Protein AF-A0A8S4P002-F1 (afdb_monomer_lite)

Organism: Owenia fusiformis (NCBI:txid6347)

Radius of gyration: 27.32 Å; chains: 1; bounding box: 71×67×71 Å

Sequence (178 aa):
MEGIYKKNSIDSSDSFRSSISSDSENASSSENSSDIGGNIECHCDEVQQPIWNTLQGGVFYKVGQSGFRHKRHLRVEWVLGDKSDTHNLVLVVEEPGKPSQKKTKHVMFKDIKSVESLWEKPGKKCLVIHTNTKNIVFETSDFRQADSWESGLDKLLSQLPQWNAQLFGGSTSDHMIY

Structure (mmCIF, N/CA/C/O backbone):
data_AF-A0A8S4P002-F1
#
_entry.id   AF-A0A8S4P002-F1
#
loop_
_atom_site.group_PDB
_atom_site.id
_atom_site.type_symbol
_atom_site.label_atom_id
_atom_site.label_alt_id
_atom_site.label_comp_id
_atom_site.label_asym_id
_atom_site.label_entity_id
_atom_site.label_seq_id
_atom_site.pdbx_PDB_ins_code
_atom_site.Cartn_x
_atom_site.Cartn_y
_atom_site.Cartn_z
_atom_site.occupancy
_atom_site.B_iso_or_equiv
_atom_site.auth_seq_id
_atom_site.auth_comp_id
_atom_site.auth_asym_id
_atom_site.auth_atom_id
_atom_site.pdbx_PDB_model_num
ATOM 1 N N . MET A 1 1 ? 31.019 13.484 -42.279 1.00 44.59 1 MET A N 1
ATOM 2 C CA . MET A 1 1 ? 30.594 13.408 -43.694 1.00 44.59 1 MET A CA 1
ATOM 3 C C . MET A 1 1 ? 30.292 11.937 -43.927 1.00 44.59 1 MET A C 1
ATOM 5 O O . MET A 1 1 ? 31.176 11.157 -43.626 1.00 44.59 1 MET A O 1
ATOM 9 N N . GLU A 1 2 ? 29.099 11.441 -44.240 1.00 41.09 2 GLU A N 1
ATOM 10 C CA . GLU A 1 2 ? 27.867 11.946 -44.875 1.00 41.09 2 GLU A CA 1
ATOM 11 C C . GLU A 1 2 ? 26.649 11.268 -44.189 1.00 41.09 2 GLU A C 1
ATOM 13 O O . GLU A 1 2 ? 26.814 10.203 -43.608 1.00 41.09 2 GLU A O 1
ATOM 18 N N . GLY A 1 3 ? 25.491 11.931 -44.035 1.00 35.94 3 GLY A N 1
ATOM 19 C CA . GLY A 1 3 ? 24.263 11.672 -44.825 1.00 35.94 3 GLY A CA 1
ATOM 20 C C . GLY A 1 3 ? 23.428 10.525 -44.213 1.00 35.94 3 GLY A C 1
ATOM 21 O O . GLY A 1 3 ? 23.946 9.444 -44.011 1.00 35.94 3 GLY A O 1
ATOM 22 N N . ILE A 1 4 ? 22.140 10.631 -43.868 1.00 51.81 4 ILE A N 1
ATOM 23 C CA . ILE A 1 4 ? 20.993 11.019 -44.700 1.00 51.81 4 ILE A CA 1
ATOM 24 C C . ILE A 1 4 ? 19.836 11.425 -43.757 1.00 51.81 4 ILE A C 1
ATOM 26 O O . ILE A 1 4 ? 19.358 10.608 -42.975 1.00 51.81 4 ILE A O 1
ATOM 30 N N . TYR A 1 5 ? 19.345 12.662 -43.871 1.00 50.09 5 TYR A N 1
ATOM 31 C CA . TYR A 1 5 ? 18.001 13.051 -43.426 1.00 50.09 5 TYR A CA 1
ATOM 32 C C . TYR A 1 5 ? 17.121 13.165 -44.671 1.00 50.09 5 TYR A C 1
ATOM 34 O O . TYR A 1 5 ? 17.427 13.949 -45.570 1.00 50.09 5 TYR A O 1
ATOM 42 N N . LYS A 1 6 ? 16.013 12.419 -44.724 1.00 52.03 6 LYS A N 1
ATOM 43 C CA . LYS A 1 6 ? 14.919 12.693 -45.662 1.00 52.03 6 LYS A CA 1
ATOM 44 C C . LYS A 1 6 ? 13.641 12.999 -44.889 1.00 52.03 6 LYS A C 1
ATOM 46 O O . LYS A 1 6 ? 13.138 12.177 -44.132 1.00 52.03 6 LYS A O 1
ATOM 51 N N . LYS A 1 7 ? 13.183 14.234 -45.107 1.00 52.81 7 LYS A N 1
ATOM 52 C CA . LYS A 1 7 ? 11.880 14.802 -44.761 1.00 52.81 7 LYS A CA 1
ATOM 53 C C . LYS A 1 7 ? 10.750 13.947 -45.337 1.00 52.81 7 LYS A C 1
ATOM 55 O O . LYS A 1 7 ? 10.810 13.616 -46.517 1.00 52.81 7 LYS A O 1
ATOM 60 N N . ASN A 1 8 ? 9.692 13.746 -44.554 1.00 43.66 8 ASN A N 1
ATOM 61 C CA . ASN A 1 8 ? 8.348 13.591 -45.100 1.00 43.66 8 ASN A CA 1
ATOM 62 C C . ASN A 1 8 ? 7.582 14.896 -44.888 1.00 43.66 8 ASN A C 1
ATOM 64 O O . ASN A 1 8 ? 7.430 15.385 -43.772 1.00 43.66 8 ASN A O 1
ATOM 68 N N . SER A 1 9 ? 7.169 15.456 -46.015 1.00 57.25 9 SER A N 1
ATOM 69 C CA . SER A 1 9 ? 6.203 16.526 -46.193 1.00 57.25 9 SER A CA 1
ATOM 70 C C . SER A 1 9 ? 4.786 15.996 -45.987 1.00 57.25 9 SER A C 1
ATOM 72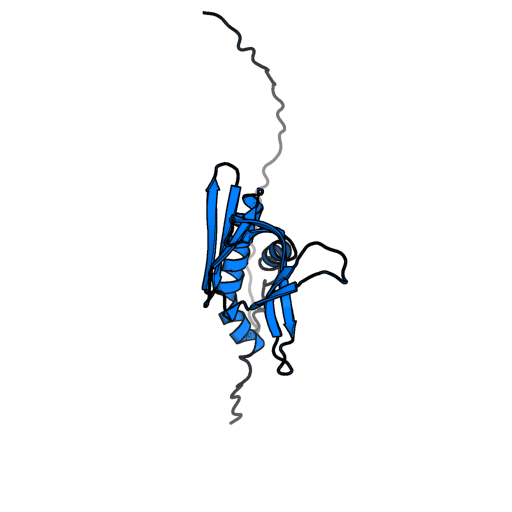 O O . SER A 1 9 ? 4.443 14.974 -46.580 1.00 57.25 9 SER A O 1
ATOM 74 N N . ILE A 1 10 ? 3.952 16.727 -45.248 1.00 57.19 10 ILE A N 1
ATOM 75 C CA . ILE A 1 10 ? 2.504 16.717 -45.469 1.00 57.19 10 ILE A CA 1
ATOM 76 C C . ILE A 1 10 ? 2.051 18.167 -45.597 1.00 57.19 10 ILE A C 1
ATOM 78 O O . ILE A 1 10 ? 2.370 19.015 -44.765 1.00 57.19 10 ILE A O 1
ATOM 82 N N . ASP A 1 11 ? 1.376 18.391 -46.715 1.00 45.25 11 ASP A N 1
ATOM 83 C CA . ASP A 1 11 ? 0.760 19.619 -47.177 1.00 45.25 11 ASP A CA 1
ATOM 84 C C . ASP A 1 11 ? -0.682 19.709 -46.643 1.00 45.25 11 ASP A C 1
ATOM 86 O O . ASP A 1 11 ? -1.363 18.697 -46.473 1.00 45.25 11 ASP A O 1
ATOM 90 N N . SER A 1 12 ? -1.066 20.949 -46.362 1.00 45.97 12 SER A N 1
ATOM 91 C CA . SER A 1 12 ? -2.368 21.594 -46.174 1.00 45.97 12 SER A CA 1
ATOM 92 C C . SER A 1 12 ? -3.663 20.781 -46.283 1.00 45.97 12 SER A C 1
ATOM 94 O O . SER A 1 12 ? -3.920 20.119 -47.285 1.00 45.97 12 SER A O 1
ATOM 96 N N . SER A 1 13 ? -4.609 21.057 -45.375 1.00 60.06 13 SER A N 1
ATOM 97 C CA . SER A 1 13 ? -5.977 21.419 -45.789 1.00 60.06 13 SER A CA 1
ATOM 98 C C . SER A 1 13 ? -6.653 22.328 -44.756 1.00 60.06 13 SER A C 1
ATOM 100 O O . SER A 1 13 ? -6.889 21.932 -43.616 1.00 60.06 13 SER A O 1
ATOM 102 N N . ASP A 1 14 ? -6.970 23.543 -45.198 1.00 53.12 14 ASP A N 1
ATOM 103 C CA . ASP A 1 14 ? -7.953 24.465 -44.629 1.00 53.12 14 ASP A CA 1
ATOM 104 C C . ASP A 1 14 ? -9.304 23.784 -44.353 1.00 53.12 14 ASP A C 1
ATOM 106 O O . ASP A 1 14 ? -9.785 22.978 -45.154 1.00 53.12 14 ASP A O 1
ATOM 110 N N . SER A 1 15 ? -9.985 24.199 -43.284 1.00 56.44 15 SER A N 1
ATOM 111 C CA . SER A 1 15 ? -11.450 24.192 -43.242 1.00 56.44 15 SER A CA 1
ATOM 112 C C . SER A 1 15 ? -11.985 25.303 -42.341 1.00 56.44 15 SER A C 1
ATOM 114 O O . SER A 1 15 ? -11.795 25.329 -41.128 1.00 56.44 15 SER A O 1
ATOM 116 N N . PHE A 1 16 ? -12.653 26.224 -43.027 1.00 56.75 16 PHE A N 1
ATOM 117 C CA . PHE A 1 16 ? -13.409 27.380 -42.571 1.00 56.75 16 PHE A CA 1
ATOM 118 C C . PHE A 1 16 ? -14.631 27.035 -41.696 1.00 56.75 16 PHE A C 1
ATOM 120 O O . PHE A 1 16 ? -15.204 25.955 -41.830 1.00 56.75 16 PHE A O 1
ATOM 127 N N . ARG A 1 17 ? -15.114 28.087 -41.002 1.00 52.94 17 ARG A N 1
ATOM 128 C CA . ARG A 1 17 ? -16.439 28.345 -40.373 1.00 52.94 17 ARG A CA 1
ATOM 129 C C . ARG A 1 17 ? -16.504 28.151 -38.854 1.00 52.94 17 ARG A C 1
ATOM 131 O O . ARG A 1 17 ? -16.098 27.120 -38.352 1.00 52.94 17 ARG A O 1
ATOM 138 N N . SER A 1 18 ? -17.094 29.041 -38.057 1.00 38.06 18 SER A N 1
ATOM 139 C CA . SER A 1 18 ? -17.656 30.389 -38.250 1.00 38.06 18 SER A CA 1
ATOM 140 C C . SER A 1 18 ? -17.918 30.972 -36.856 1.00 38.06 18 SER A C 1
ATOM 142 O O . SER A 1 18 ? -18.356 30.251 -35.964 1.00 38.06 18 SER A O 1
ATOM 144 N N . SER A 1 19 ? -17.697 32.273 -36.691 1.00 51.28 19 SER A N 1
ATOM 145 C CA . SER A 1 19 ? -18.103 33.061 -35.525 1.00 51.28 19 SER A CA 1
ATOM 146 C C . SER A 1 19 ? -19.629 33.103 -35.370 1.00 51.28 19 SER A C 1
ATOM 148 O O . SER A 1 19 ? -20.327 33.342 -36.356 1.00 51.28 19 SER A O 1
ATOM 150 N N . ILE A 1 20 ? -20.135 32.969 -34.140 1.00 51.22 20 ILE A N 1
ATOM 151 C CA . ILE A 1 20 ? -21.450 33.484 -33.730 1.00 51.22 20 ILE A CA 1
ATOM 152 C C . ILE A 1 20 ? -21.248 34.305 -32.457 1.00 51.22 20 ILE A C 1
ATOM 154 O O . ILE A 1 20 ? -20.874 33.778 -31.413 1.00 51.22 20 ILE A O 1
ATOM 158 N N . SER A 1 21 ? -21.508 35.601 -32.588 1.00 52.41 21 SER A N 1
ATOM 159 C CA . SER A 1 21 ? -21.807 36.527 -31.500 1.00 52.41 21 SER A CA 1
ATOM 160 C C . SER A 1 21 ? -23.313 36.767 -31.534 1.00 52.41 21 SER A C 1
ATOM 162 O O . SER A 1 21 ? -23.862 36.959 -32.620 1.00 52.41 21 SER A O 1
ATOM 164 N N . SER A 1 22 ? -23.987 36.793 -30.387 1.00 58.19 22 SER A N 1
ATOM 165 C CA . SER A 1 22 ? -25.273 37.484 -30.238 1.00 58.19 22 SER A CA 1
ATOM 166 C C . SER A 1 22 ? -25.502 37.821 -28.773 1.00 58.19 22 SER A C 1
ATOM 168 O O . SER A 1 22 ? -25.798 36.950 -27.957 1.00 58.19 22 SER A O 1
ATOM 170 N N . ASP A 1 23 ? -25.339 39.109 -28.486 1.00 62.25 23 ASP A N 1
ATOM 171 C CA . ASP A 1 23 ? -25.897 39.795 -27.332 1.00 62.25 23 ASP A CA 1
ATOM 172 C C . ASP A 1 23 ? -27.429 39.720 -27.363 1.00 62.25 23 ASP A C 1
ATOM 174 O O . ASP A 1 23 ? -28.054 39.845 -28.420 1.00 62.25 23 ASP A O 1
ATOM 178 N N . SER A 1 24 ? -28.048 39.582 -26.194 1.00 65.50 24 SER A N 1
ATOM 179 C CA . SER A 1 24 ? -29.390 40.106 -25.933 1.00 65.50 24 SER A CA 1
ATOM 180 C C . SER A 1 24 ? -29.560 40.317 -24.436 1.00 65.50 24 SER A C 1
ATOM 182 O O . SER A 1 24 ? -29.739 39.378 -23.663 1.00 65.50 24 SER A O 1
ATOM 184 N N . GLU A 1 25 ? -29.487 41.587 -24.049 1.00 58.06 25 GLU A N 1
ATOM 185 C CA . GLU A 1 25 ? -30.023 42.095 -22.797 1.00 58.06 25 GLU A CA 1
ATOM 186 C C . GLU A 1 25 ? -31.535 41.830 -22.751 1.00 58.06 25 GLU A C 1
ATOM 188 O O . GLU A 1 25 ? -32.261 42.178 -23.682 1.00 58.06 25 GLU A O 1
ATOM 193 N N . ASN A 1 26 ? -32.032 41.269 -21.649 1.00 67.62 26 ASN A N 1
ATOM 194 C CA . ASN A 1 26 ? -33.393 41.556 -21.218 1.00 67.62 26 ASN A CA 1
ATOM 195 C C . ASN A 1 26 ? -33.465 41.577 -19.690 1.00 67.62 26 ASN A C 1
ATOM 197 O O . ASN A 1 26 ? -33.144 40.597 -19.018 1.00 67.62 26 ASN A O 1
ATOM 201 N N . ALA A 1 27 ? -33.887 42.721 -19.166 1.00 47.84 27 ALA A N 1
ATOM 202 C CA . ALA A 1 27 ? -34.108 42.991 -17.758 1.00 47.84 27 ALA A CA 1
ATOM 203 C C . ALA A 1 27 ? -35.605 43.195 -17.510 1.00 47.84 27 ALA A C 1
ATOM 205 O O . ALA A 1 27 ? -36.230 43.987 -18.211 1.00 47.84 27 ALA A O 1
ATOM 206 N N . SER A 1 28 ? -36.166 42.520 -16.502 1.00 46.34 28 SER A N 1
ATOM 207 C CA . SER A 1 28 ? -37.247 42.982 -15.596 1.00 46.34 28 SER A CA 1
ATOM 208 C C . SER A 1 28 ? -37.586 41.835 -14.626 1.00 46.34 28 SER A C 1
ATOM 210 O O . SER A 1 28 ? -37.880 40.731 -15.068 1.00 46.34 28 SER A O 1
ATOM 212 N N . SER A 1 29 ? -37.271 41.983 -13.328 1.00 41.88 29 SER A N 1
ATOM 213 C CA . SER A 1 29 ? -38.220 42.177 -12.200 1.00 41.88 29 SER A CA 1
ATOM 214 C C . SER A 1 29 ? -39.301 41.080 -12.114 1.00 41.88 29 SER A C 1
ATOM 216 O O . SER A 1 29 ? -40.029 40.871 -13.073 1.00 41.88 29 SER A O 1
ATOM 218 N N . SER A 1 30 ? -39.491 40.354 -11.011 1.00 44.56 30 SER A N 1
ATOM 219 C CA . SER A 1 30 ? -39.932 40.893 -9.719 1.00 44.56 30 SER A CA 1
ATOM 220 C C . SER A 1 30 ? -39.786 39.864 -8.583 1.00 44.56 30 SER A C 1
ATOM 222 O O . SER A 1 30 ? -39.642 38.669 -8.810 1.00 44.56 30 SER A O 1
ATOM 224 N N . GLU A 1 31 ? -39.852 40.400 -7.370 1.00 54.12 31 GLU A N 1
ATOM 225 C CA . GLU A 1 31 ? -39.776 39.832 -6.022 1.00 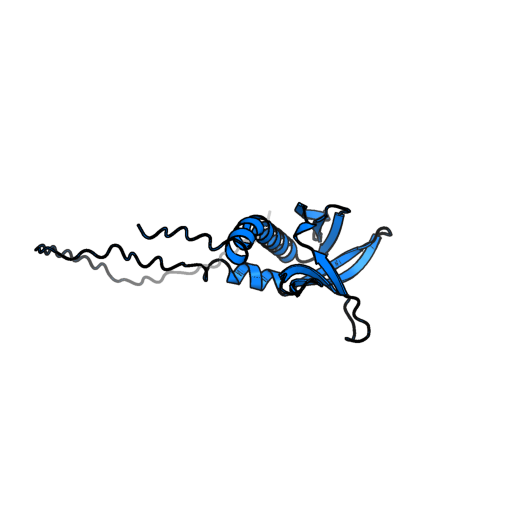54.12 31 GLU A CA 1
ATOM 226 C C . GLU A 1 31 ? -40.433 38.467 -5.704 1.00 54.12 31 GLU A C 1
ATOM 228 O O . GLU A 1 31 ? -41.471 38.092 -6.241 1.00 54.12 31 GLU A O 1
ATOM 233 N N . ASN A 1 32 ? -39.865 37.881 -4.637 1.00 41.91 32 ASN A N 1
ATOM 234 C CA . ASN A 1 32 ? -40.419 36.955 -3.638 1.00 41.91 32 ASN A CA 1
ATOM 235 C C . ASN A 1 32 ? -40.495 35.453 -3.951 1.00 41.91 32 ASN A C 1
ATOM 237 O O . ASN A 1 32 ? -41.456 34.974 -4.534 1.00 41.91 32 ASN A O 1
ATOM 241 N N . SER A 1 33 ? -39.615 34.687 -3.301 1.00 38.28 33 SER A N 1
ATOM 242 C CA . SER A 1 33 ? -40.007 33.915 -2.110 1.00 38.28 33 SER A CA 1
ATOM 243 C C . SER A 1 33 ? -38.779 33.294 -1.450 1.00 38.28 33 SER A C 1
ATOM 245 O O . SER A 1 33 ? -37.905 32.746 -2.113 1.00 38.28 33 SER A O 1
ATOM 247 N N . SER A 1 34 ? -38.728 33.407 -0.131 1.00 53.41 34 SER A N 1
ATOM 248 C CA . SER A 1 34 ? -37.772 32.777 0.765 1.00 53.41 34 SER A CA 1
ATOM 249 C C . SER A 1 34 ? -37.621 31.282 0.480 1.00 53.41 34 SER A C 1
ATOM 251 O O . SER A 1 34 ? -38.524 30.516 0.791 1.00 53.41 34 SER A O 1
ATOM 253 N N . ASP A 1 35 ? -36.473 30.865 -0.041 1.00 45.91 35 ASP A N 1
ATOM 254 C CA . ASP A 1 35 ? -36.071 29.462 0.009 1.00 45.91 35 ASP A CA 1
ATOM 255 C C . ASP A 1 35 ? -34.569 29.392 0.289 1.00 45.91 35 ASP A C 1
ATOM 257 O O . ASP A 1 35 ? -33.714 29.318 -0.594 1.00 45.91 35 ASP A O 1
ATOM 261 N N . ILE A 1 36 ? -34.235 29.473 1.580 1.00 49.50 36 ILE A N 1
ATOM 262 C CA . ILE A 1 36 ? -32.928 29.065 2.104 1.00 49.50 36 ILE A CA 1
ATOM 263 C C . ILE A 1 36 ? -32.955 27.532 2.144 1.00 49.50 36 ILE A C 1
ATOM 265 O O . ILE A 1 36 ? -32.997 26.896 3.190 1.00 49.50 36 ILE A O 1
ATOM 269 N N . GLY A 1 37 ? -33.007 26.957 0.952 1.00 44.81 37 GLY A N 1
ATOM 270 C CA . GLY A 1 37 ? -32.943 25.538 0.661 1.00 44.81 37 GLY A CA 1
ATOM 271 C C . GLY A 1 37 ? -31.972 25.353 -0.490 1.00 44.81 37 GLY A C 1
ATOM 272 O O . GLY A 1 37 ? -32.308 24.746 -1.500 1.00 44.81 37 GLY A O 1
ATOM 273 N N . GLY A 1 38 ? -30.781 25.955 -0.374 1.00 39.00 38 GLY A N 1
ATOM 274 C CA . GLY A 1 38 ? -29.682 25.673 -1.283 1.00 39.00 38 GLY A CA 1
ATOM 275 C C . GLY A 1 38 ? -29.451 24.171 -1.265 1.00 39.00 38 GLY A C 1
ATOM 276 O O . GLY A 1 38 ? -28.967 23.630 -0.273 1.00 39.00 38 GLY A O 1
ATOM 277 N N . ASN A 1 39 ? -29.867 23.507 -2.338 1.00 43.44 39 ASN A N 1
ATOM 278 C CA . ASN A 1 39 ? -29.597 22.107 -2.580 1.00 43.44 39 ASN A CA 1
ATOM 279 C C . ASN A 1 39 ? -28.073 21.986 -2.657 1.00 43.44 39 ASN A C 1
ATOM 281 O O . ASN A 1 39 ? -27.470 22.310 -3.680 1.00 43.44 39 ASN A O 1
ATOM 285 N N . ILE A 1 40 ? -27.431 21.623 -1.544 1.00 49.81 40 ILE A N 1
ATOM 286 C CA . ILE A 1 40 ? -26.034 21.207 -1.555 1.00 49.81 40 ILE A CA 1
ATOM 287 C C . ILE A 1 40 ? -26.059 19.857 -2.258 1.00 49.81 40 ILE A C 1
ATOM 289 O O . 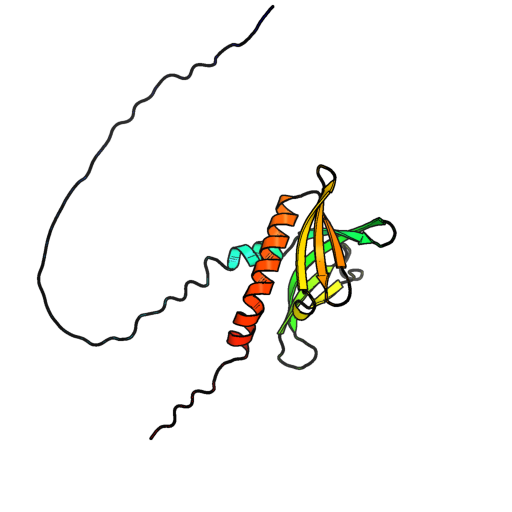ILE A 1 40 ? -26.184 18.807 -1.630 1.00 49.81 40 ILE A O 1
ATOM 293 N N . GLU A 1 41 ? -26.021 19.900 -3.587 1.00 50.62 41 GLU A N 1
ATOM 294 C CA . GLU A 1 41 ? -25.693 18.748 -4.401 1.00 50.62 41 GLU A CA 1
ATOM 295 C C . GLU A 1 41 ? -24.268 18.360 -4.011 1.00 50.62 41 GLU A C 1
ATOM 297 O O . GLU A 1 41 ? -23.271 18.979 -4.391 1.00 50.62 41 GLU A O 1
ATOM 302 N N . CYS A 1 42 ? -24.191 17.403 -3.091 1.00 45.28 42 CYS A N 1
ATOM 303 C CA . CYS A 1 42 ? -22.947 16.878 -2.581 1.00 45.28 42 CYS A CA 1
ATOM 304 C C . CYS A 1 42 ? -22.339 16.040 -3.709 1.00 45.28 42 CYS A C 1
ATOM 306 O O . CYS A 1 42 ? -22.630 14.854 -3.837 1.00 45.28 42 CYS A O 1
ATOM 308 N N . HIS A 1 43 ? -21.533 16.669 -4.568 1.00 43.66 43 HIS A N 1
ATOM 309 C CA . HIS A 1 43 ? -20.727 15.987 -5.580 1.00 43.66 43 HIS A CA 1
ATOM 310 C C . HIS A 1 43 ? -19.622 15.160 -4.897 1.00 43.66 43 HIS A C 1
ATOM 312 O O . HIS A 1 43 ? -18.438 15.492 -4.940 1.00 43.66 43 HIS A O 1
ATOM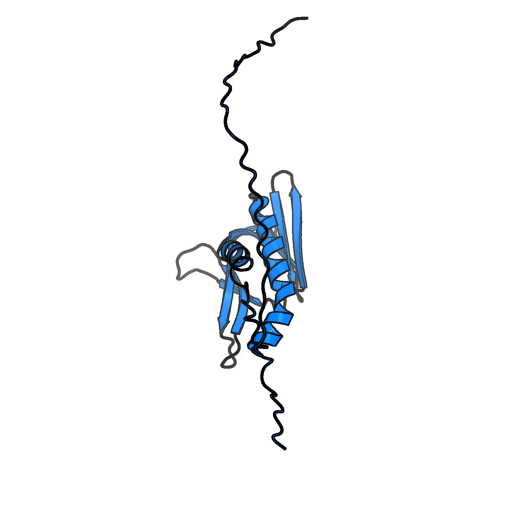 318 N N . CYS A 1 44 ? -20.006 14.074 -4.226 1.00 51.38 44 CYS A N 1
ATOM 319 C CA . CYS A 1 44 ? -19.075 13.082 -3.690 1.00 51.38 44 CYS A CA 1
ATOM 320 C C . CYS A 1 44 ? -18.674 12.029 -4.737 1.00 51.38 44 CYS A C 1
ATOM 322 O O . CYS A 1 44 ? -17.669 11.342 -4.547 1.00 51.38 44 CYS A O 1
ATOM 324 N N . ASP A 1 45 ? -19.404 11.925 -5.852 1.00 49.88 45 ASP A N 1
ATOM 325 C CA . ASP A 1 45 ? -19.319 10.753 -6.729 1.00 49.88 45 ASP A CA 1
ATOM 326 C C . ASP A 1 45 ? -18.186 10.791 -7.770 1.00 49.88 45 ASP A C 1
ATOM 328 O O . ASP A 1 45 ? -17.640 9.739 -8.107 1.00 49.88 45 ASP A O 1
ATOM 332 N N . GLU A 1 46 ? -17.744 11.963 -8.240 1.00 45.41 46 GLU A N 1
ATOM 333 C CA . GLU A 1 46 ? -16.768 12.020 -9.347 1.00 45.41 46 GLU A CA 1
ATOM 334 C C . GLU A 1 46 ? -15.301 11.855 -8.905 1.00 45.41 46 GLU A C 1
ATOM 336 O O . GLU A 1 46 ? -14.468 11.371 -9.673 1.00 45.41 46 GLU A O 1
ATOM 341 N N . VAL A 1 47 ? -14.959 12.194 -7.655 1.00 51.34 47 VAL A N 1
ATOM 342 C CA . VAL A 1 47 ? -13.559 12.169 -7.173 1.00 51.34 47 VAL A CA 1
ATOM 343 C C . VAL A 1 47 ? -13.204 10.869 -6.433 1.00 51.34 47 VAL A C 1
ATOM 345 O O . VAL A 1 47 ? -12.032 10.488 -6.387 1.00 51.34 47 VAL A O 1
ATOM 348 N N . GLN A 1 48 ? -14.184 10.144 -5.879 1.00 51.47 48 GLN A N 1
ATOM 349 C CA . GLN A 1 48 ? -13.928 8.975 -5.020 1.00 51.47 48 GLN A CA 1
ATOM 350 C C . GLN A 1 48 ? -13.874 7.633 -5.767 1.00 51.47 48 GLN A C 1
ATOM 352 O O . GLN A 1 48 ? -13.028 6.790 -5.451 1.00 51.47 48 GLN A O 1
ATOM 357 N N . GLN A 1 49 ? -14.696 7.442 -6.805 1.00 56.59 49 GLN A N 1
ATOM 358 C CA . GLN A 1 49 ? -14.652 6.241 -7.649 1.00 56.59 49 GLN A CA 1
ATOM 359 C C . GLN A 1 49 ? -13.258 5.913 -8.227 1.00 56.59 49 GLN A C 1
ATOM 361 O O . GLN A 1 49 ? -12.868 4.741 -8.174 1.00 56.59 49 GLN A O 1
ATOM 366 N N . PRO A 1 50 ? -12.449 6.874 -8.729 1.00 68.31 50 PRO A N 1
ATOM 367 C CA . PRO A 1 50 ? -11.142 6.538 -9.300 1.00 68.31 50 PRO A CA 1
ATOM 368 C C . PRO A 1 50 ? -10.143 5.996 -8.264 1.00 68.31 50 PRO A C 1
ATOM 370 O O . PRO A 1 50 ? -9.346 5.110 -8.586 1.00 68.31 50 PRO A O 1
ATOM 373 N N . ILE A 1 51 ? -10.199 6.470 -7.013 1.00 77.25 51 ILE A N 1
ATOM 374 C CA . ILE A 1 51 ? -9.337 5.973 -5.925 1.00 77.25 51 ILE A CA 1
ATOM 375 C C . ILE A 1 51 ? -9.697 4.522 -5.617 1.00 77.25 51 ILE A C 1
ATOM 377 O O . ILE A 1 51 ? -8.819 3.665 -5.509 1.00 77.25 51 ILE A O 1
ATOM 381 N N . TRP A 1 52 ? -10.996 4.232 -5.530 1.00 79.81 52 TRP A N 1
ATOM 382 C CA . TRP A 1 52 ? -11.459 2.901 -5.176 1.00 79.81 52 TRP A CA 1
ATOM 383 C C . TRP A 1 52 ? -11.186 1.872 -6.267 1.00 79.81 52 TRP A C 1
ATOM 385 O O . TRP A 1 52 ? -10.660 0.801 -5.974 1.00 79.81 52 TRP A O 1
ATOM 395 N N . ASN A 1 53 ? -11.379 2.241 -7.531 1.00 83.62 53 ASN A N 1
ATOM 396 C CA . ASN A 1 53 ? -11.026 1.390 -8.668 1.00 83.62 53 ASN A CA 1
ATOM 397 C C . ASN A 1 53 ? -9.527 1.046 -8.697 1.00 83.62 53 ASN A C 1
ATOM 399 O O . ASN A 1 53 ? -9.153 -0.082 -9.011 1.00 83.62 53 ASN A O 1
ATOM 403 N N . THR A 1 54 ? -8.664 1.991 -8.315 1.00 85.94 54 THR A N 1
ATOM 404 C CA . THR A 1 54 ? -7.208 1.771 -8.243 1.00 85.94 54 THR A CA 1
ATOM 405 C C . THR A 1 54 ? -6.829 0.753 -7.161 1.00 85.94 54 THR A C 1
ATOM 407 O O . THR A 1 54 ? -5.890 -0.028 -7.331 1.00 85.94 54 THR A O 1
ATOM 410 N N . LEU A 1 55 ? -7.563 0.744 -6.046 1.00 90.38 55 LEU A N 1
ATOM 411 C CA . LEU A 1 55 ? -7.246 -0.035 -4.847 1.00 90.38 55 LEU A CA 1
ATOM 412 C C . LEU A 1 55 ? -8.035 -1.348 -4.725 1.00 90.38 55 LEU A C 1
ATOM 414 O O . LEU A 1 55 ? -7.835 -2.098 -3.769 1.00 90.38 55 LEU A O 1
ATOM 418 N N . GLN A 1 56 ? -8.884 -1.666 -5.702 1.00 85.81 56 GLN A N 1
ATOM 419 C CA . GLN A 1 56 ? -9.644 -2.920 -5.762 1.00 85.81 56 GLN A CA 1
ATOM 420 C C . GLN A 1 56 ? -8.802 -4.135 -6.176 1.00 85.81 56 GLN A C 1
ATOM 422 O O . GLN A 1 56 ? -9.217 -5.276 -5.964 1.00 85.81 56 GLN A O 1
ATOM 427 N N . GLY A 1 57 ? -7.605 -3.931 -6.730 1.00 89.75 57 GLY A N 1
ATOM 428 C CA . GLY A 1 57 ? -6.744 -5.046 -7.105 1.00 89.75 57 GLY A CA 1
ATOM 429 C C . GLY A 1 57 ? -5.389 -4.624 -7.653 1.00 89.75 57 GLY A C 1
ATOM 430 O O . GLY A 1 57 ? -5.293 -3.872 -8.615 1.00 89.75 57 GLY A O 1
ATOM 431 N N . GLY A 1 58 ? -4.323 -5.155 -7.061 1.0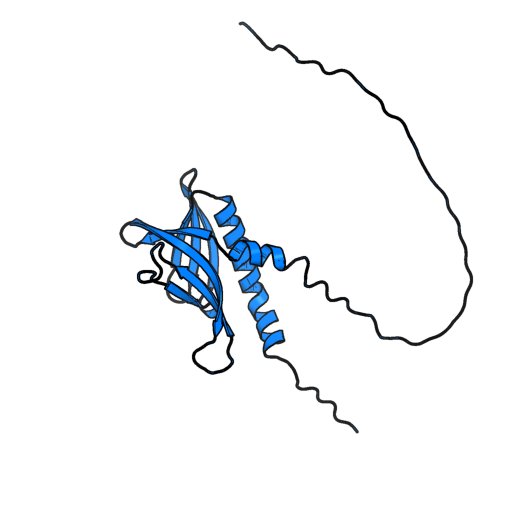0 92.75 58 GLY A N 1
ATOM 432 C CA . GLY A 1 58 ? -2.954 -4.932 -7.502 1.00 92.75 58 GLY A CA 1
ATOM 433 C C . GLY A 1 58 ? -2.084 -6.155 -7.254 1.00 92.75 58 GLY A C 1
ATOM 434 O O . GLY A 1 58 ? -2.158 -6.793 -6.206 1.00 92.75 58 GLY A O 1
ATOM 435 N N . VAL A 1 59 ? -1.237 -6.499 -8.219 1.00 94.62 59 VAL A N 1
ATOM 436 C CA . VAL A 1 59 ? -0.261 -7.584 -8.076 1.00 94.62 59 VAL A CA 1
ATOM 437 C C . VAL A 1 59 ? 1.083 -6.987 -7.687 1.00 94.62 59 VAL A C 1
ATOM 439 O O . VAL A 1 59 ? 1.585 -6.113 -8.382 1.00 94.62 59 VAL A O 1
ATOM 442 N N . PHE A 1 60 ? 1.677 -7.475 -6.601 1.00 95.50 60 PHE A N 1
ATOM 443 C CA . PHE A 1 60 ? 2.994 -7.038 -6.139 1.00 95.50 60 PHE A CA 1
ATOM 444 C C . PHE A 1 60 ? 3.826 -8.223 -5.650 1.00 95.50 60 PHE A C 1
ATOM 446 O O . PHE A 1 60 ? 3.323 -9.329 -5.450 1.00 95.50 60 PHE A O 1
ATOM 453 N N . TYR A 1 61 ? 5.109 -7.991 -5.402 1.00 95.62 61 TYR A N 1
ATOM 454 C CA . TYR A 1 61 ? 6.024 -8.949 -4.802 1.00 95.62 61 TYR A CA 1
ATOM 455 C C . TYR A 1 61 ? 6.442 -8.463 -3.422 1.00 95.62 61 TYR A C 1
ATOM 457 O O . TYR A 1 61 ? 7.198 -7.510 -3.282 1.00 95.62 61 TYR A O 1
ATOM 465 N N . LYS A 1 62 ? 5.969 -9.130 -2.372 1.00 94.12 62 LYS A N 1
ATOM 466 C CA . LYS A 1 62 ? 6.404 -8.829 -1.012 1.00 94.12 62 LYS A CA 1
ATOM 467 C C . LYS A 1 62 ? 7.853 -9.267 -0.829 1.00 94.12 62 LYS A C 1
ATOM 469 O O . LYS A 1 62 ? 8.158 -10.448 -1.016 1.00 94.12 62 LYS A O 1
ATOM 474 N N . VAL A 1 63 ? 8.707 -8.340 -0.410 1.00 90.19 63 VAL A N 1
ATOM 475 C CA . VAL A 1 63 ? 10.117 -8.613 -0.116 1.00 90.19 63 VAL A CA 1
ATOM 476 C C . VAL A 1 63 ? 10.232 -9.147 1.316 1.00 90.19 63 VAL A C 1
ATOM 478 O O . VAL A 1 63 ? 9.808 -8.502 2.277 1.00 90.19 63 VAL A O 1
ATOM 481 N N . GLY A 1 64 ? 10.724 -10.377 1.464 1.00 86.25 64 GLY A N 1
ATOM 482 C CA . GLY A 1 64 ? 11.010 -11.003 2.756 1.00 86.25 64 GLY A CA 1
ATOM 483 C C . GLY A 1 64 ? 12.354 -10.557 3.340 1.00 86.25 64 GLY A C 1
ATOM 484 O O . GLY A 1 64 ? 13.193 -10.004 2.636 1.00 86.25 64 GLY A O 1
ATOM 485 N N . GLN A 1 65 ? 12.593 -10.850 4.624 1.00 81.94 65 GLN A N 1
ATOM 486 C CA . GLN A 1 65 ? 13.862 -10.525 5.306 1.00 81.94 65 GLN A CA 1
ATOM 487 C C . GLN A 1 65 ? 15.083 -11.204 4.667 1.00 81.94 65 GLN A C 1
ATOM 489 O O . GLN A 1 65 ? 16.185 -10.676 4.706 1.00 81.94 65 GLN A O 1
ATOM 494 N N . SER A 1 66 ? 14.875 -12.363 4.048 1.00 84.69 66 SER A N 1
ATOM 495 C CA . SER A 1 66 ? 15.879 -13.131 3.312 1.00 84.69 66 SER A CA 1
ATOM 496 C C . SER A 1 66 ? 16.100 -12.641 1.873 1.00 84.69 66 SER A C 1
ATOM 498 O O . SER A 1 66 ? 16.830 -13.276 1.120 1.00 84.69 66 SER A O 1
ATOM 500 N N . GLY A 1 67 ? 15.435 -11.559 1.449 1.00 84.44 67 GLY A N 1
ATOM 501 C CA . GLY A 1 67 ? 15.474 -11.053 0.073 1.00 84.44 67 GLY A CA 1
ATOM 502 C C . GLY A 1 67 ? 14.603 -11.838 -0.916 1.00 84.44 67 GLY A C 1
ATOM 503 O O . GLY A 1 67 ? 14.430 -11.406 -2.057 1.00 84.44 67 GLY A O 1
ATOM 504 N N . PHE A 1 68 ? 14.001 -12.957 -0.492 1.00 88.56 68 PHE A N 1
ATOM 505 C CA . PHE A 1 68 ? 13.033 -13.687 -1.308 1.00 88.56 68 PHE A CA 1
ATOM 506 C C . PHE A 1 68 ? 11.776 -12.854 -1.554 1.00 88.56 68 PHE A C 1
ATOM 508 O O . PHE A 1 68 ? 11.271 -12.153 -0.676 1.00 88.56 68 PHE A O 1
ATOM 515 N N . ARG A 1 69 ? 11.264 -12.959 -2.779 1.00 91.12 69 ARG A N 1
ATOM 516 C CA . ARG A 1 69 ? 10.141 -12.171 -3.277 1.00 91.12 69 ARG A CA 1
ATOM 517 C C . ARG A 1 69 ? 8.949 -13.083 -3.470 1.00 91.12 69 ARG A C 1
ATOM 519 O O . ARG A 1 69 ? 8.997 -14.014 -4.269 1.00 91.12 69 ARG A O 1
ATOM 526 N N . HIS A 1 70 ? 7.869 -12.805 -2.756 1.00 93.38 70 HIS A N 1
ATOM 527 C CA . HIS A 1 70 ? 6.654 -13.600 -2.852 1.00 93.38 70 HIS A CA 1
ATOM 528 C C . HIS A 1 70 ? 5.550 -12.789 -3.509 1.00 93.38 70 HIS A C 1
ATOM 530 O O . HIS A 1 70 ? 5.180 -11.729 -3.007 1.00 93.38 70 HIS A O 1
ATOM 536 N N . LYS A 1 71 ? 4.996 -13.300 -4.611 1.00 95.06 71 LYS A N 1
ATOM 537 C CA . LYS A 1 71 ? 3.845 -12.681 -5.273 1.00 95.06 71 LYS A CA 1
ATOM 538 C C . LYS A 1 71 ? 2.677 -12.568 -4.283 1.00 95.06 71 LYS A C 1
ATOM 540 O O . LYS A 1 71 ? 2.414 -13.502 -3.520 1.00 95.06 71 LYS A O 1
ATOM 545 N N . ARG A 1 72 ? 2.007 -11.421 -4.278 1.00 95.38 72 ARG A N 1
ATOM 546 C CA . ARG A 1 72 ? 0.842 -11.086 -3.458 1.00 95.38 72 ARG A CA 1
ATOM 547 C C . ARG A 1 72 ? -0.175 -10.328 -4.295 1.00 95.38 72 ARG A C 1
ATOM 549 O O . ARG A 1 72 ? 0.200 -9.544 -5.164 1.00 95.38 72 ARG A O 1
ATOM 556 N N . HIS A 1 73 ? -1.444 -10.557 -4.004 1.00 95.12 73 HIS A N 1
ATOM 557 C CA . HIS A 1 73 ? -2.527 -9.700 -4.454 1.00 95.12 73 HIS A CA 1
ATOM 558 C C . HIS A 1 73 ? -2.887 -8.760 -3.314 1.00 95.12 73 HIS A C 1
ATOM 560 O O . HIS A 1 73 ? -3.140 -9.208 -2.194 1.00 95.12 73 HIS A O 1
ATOM 566 N N . LEU A 1 74 ? -2.854 -7.466 -3.597 1.00 95.69 74 LEU A N 1
ATOM 567 C CA . LEU A 1 74 ? -3.314 -6.431 -2.698 1.00 95.69 74 LEU A CA 1
ATOM 568 C C . LEU A 1 74 ? -4.665 -5.916 -3.163 1.00 95.69 74 LEU A C 1
ATOM 570 O O . LEU A 1 74 ? -4.909 -5.789 -4.362 1.00 95.69 74 LEU A O 1
ATOM 574 N N . ARG A 1 75 ? -5.523 -5.617 -2.197 1.00 94.94 75 ARG A N 1
ATOM 575 C CA . ARG A 1 75 ? -6.773 -4.880 -2.379 1.00 94.94 75 ARG A CA 1
ATOM 576 C C . ARG A 1 75 ? -7.167 -4.255 -1.054 1.00 94.94 75 ARG A C 1
ATOM 578 O O . ARG A 1 75 ? -6.729 -4.727 -0.004 1.00 94.94 75 ARG A O 1
ATOM 585 N N . VAL A 1 76 ? -7.968 -3.209 -1.088 1.00 93.38 76 VAL A N 1
ATOM 586 C CA . VAL A 1 76 ? -8.515 -2.600 0.121 1.00 93.38 76 VAL A CA 1
ATOM 587 C C . VAL A 1 76 ? -9.979 -3.010 0.242 1.00 93.38 76 VAL A C 1
ATOM 589 O O . VAL A 1 76 ? -10.710 -3.004 -0.743 1.00 93.38 76 VAL A O 1
ATOM 592 N N . GLU A 1 77 ? -10.394 -3.413 1.439 1.00 91.50 77 GLU A N 1
ATOM 593 C CA . GLU A 1 77 ? -11.756 -3.880 1.715 1.00 91.50 77 GLU A CA 1
ATOM 594 C C . GLU A 1 77 ? -12.262 -3.314 3.044 1.00 91.50 77 GLU A C 1
ATOM 596 O O . GLU A 1 77 ? -11.484 -3.043 3.962 1.00 91.50 77 GLU A O 1
ATOM 601 N N . TRP A 1 78 ? -13.582 -3.164 3.155 1.00 86.69 78 TRP A N 1
ATOM 602 C CA . TRP A 1 78 ? -14.258 -2.981 4.436 1.00 86.69 78 TRP A CA 1
ATOM 603 C C . TRP A 1 78 ? -14.547 -4.354 5.042 1.00 86.69 78 TRP A C 1
ATOM 605 O O . TRP A 1 78 ? -15.185 -5.190 4.406 1.00 86.69 78 TRP A O 1
ATOM 615 N N . VAL A 1 79 ? -14.083 -4.592 6.268 1.00 85.00 79 VAL A N 1
ATOM 616 C CA . VAL A 1 79 ? -14.297 -5.851 6.995 1.00 85.00 79 VAL A CA 1
ATOM 617 C C . VAL A 1 79 ? -15.012 -5.572 8.312 1.00 85.00 79 VAL A C 1
ATOM 619 O O . VAL A 1 79 ? -14.632 -4.668 9.058 1.00 85.00 79 VAL A O 1
ATOM 622 N N . LEU A 1 80 ? -16.046 -6.361 8.607 1.00 82.44 80 LEU A N 1
ATOM 623 C CA . LEU A 1 80 ? -16.745 -6.344 9.892 1.00 82.44 80 LEU A CA 1
ATOM 624 C C . LEU A 1 80 ? -15.787 -6.786 11.006 1.00 82.44 80 LEU A C 1
ATOM 626 O O . LEU A 1 80 ? -15.167 -7.845 10.922 1.00 82.44 80 LEU A O 1
ATOM 630 N N . GLY A 1 81 ? -15.631 -5.948 12.027 1.00 74.62 81 GLY A N 1
ATOM 631 C CA . GLY A 1 81 ? -14.839 -6.255 13.210 1.00 74.62 81 GLY A CA 1
ATOM 632 C C . GLY A 1 81 ? -15.530 -7.258 14.133 1.00 74.62 81 GLY A C 1
ATOM 633 O O . GLY A 1 81 ? -16.747 -7.415 14.110 1.00 74.62 81 GLY A O 1
ATOM 634 N N . ASP A 1 82 ? -14.741 -7.888 15.007 1.00 68.44 82 ASP A N 1
ATOM 635 C CA . ASP A 1 82 ? -15.218 -8.893 15.974 1.00 68.44 82 ASP A CA 1
ATOM 636 C C . ASP A 1 82 ? -16.205 -8.331 17.017 1.00 68.44 82 ASP A C 1
ATOM 638 O O . ASP A 1 82 ? -16.915 -9.084 17.682 1.00 68.44 82 ASP A O 1
ATOM 642 N N . LYS A 1 83 ? -16.248 -7.003 17.184 1.00 68.94 83 LYS A N 1
ATOM 643 C CA . LYS A 1 83 ? -17.255 -6.311 17.994 1.00 68.94 83 LYS A CA 1
ATOM 644 C C . LYS A 1 83 ? -18.338 -5.801 17.052 1.00 68.94 83 LYS A C 1
ATOM 646 O O . LYS A 1 83 ? -18.037 -4.981 16.178 1.00 68.94 83 LYS A O 1
ATOM 651 N N . SER A 1 84 ? -19.551 -6.327 17.232 1.00 59.09 84 SER A N 1
ATOM 652 C CA . SER A 1 84 ? -20.709 -6.097 16.367 1.00 59.09 84 SER A CA 1
ATOM 653 C C . SER A 1 84 ? -20.831 -4.620 15.987 1.00 59.09 84 SER A C 1
ATOM 655 O O . SER A 1 84 ? -20.785 -3.748 16.852 1.00 59.09 84 SER A O 1
ATOM 657 N N . ASP A 1 85 ? -20.938 -4.388 14.680 1.00 64.50 85 ASP A N 1
ATOM 658 C CA . ASP A 1 85 ? -21.214 -3.115 13.997 1.00 64.50 85 ASP A CA 1
ATOM 659 C C . ASP A 1 85 ? -20.025 -2.188 13.698 1.00 64.50 85 ASP A C 1
ATOM 661 O O . ASP A 1 85 ? -20.188 -1.175 13.015 1.00 64.50 85 ASP A O 1
ATOM 665 N N . THR A 1 86 ? -18.795 -2.550 14.080 1.00 70.56 86 THR A N 1
ATOM 666 C CA . THR A 1 86 ? -17.612 -1.768 13.667 1.00 70.56 86 THR A CA 1
ATOM 667 C C . THR A 1 86 ? -17.048 -2.236 12.326 1.00 70.56 86 THR A C 1
ATOM 669 O O . THR A 1 86 ? -16.442 -3.301 12.224 1.00 70.56 86 THR A O 1
ATOM 672 N N . HIS A 1 87 ? -17.204 -1.423 11.281 1.00 77.62 87 HIS A N 1
A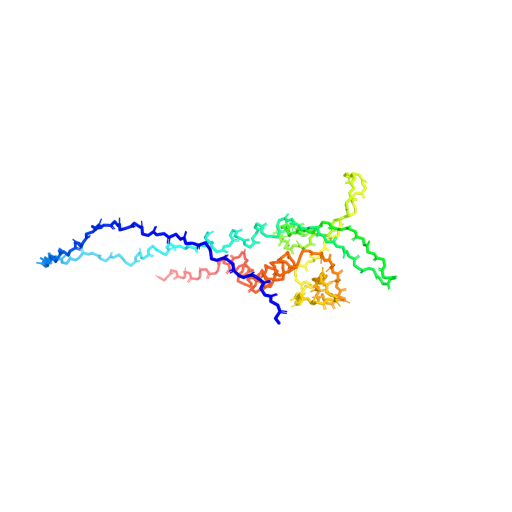TOM 673 C CA . HIS A 1 87 ? -16.549 -1.646 9.991 1.00 77.62 87 HIS A CA 1
ATOM 674 C C . HIS A 1 87 ? -15.111 -1.125 10.045 1.00 77.62 87 HIS A C 1
ATOM 676 O O . HIS A 1 87 ? -14.868 0.025 10.402 1.00 77.62 87 HIS A O 1
ATOM 682 N N . ASN A 1 88 ? -14.144 -1.969 9.692 1.00 83.44 88 ASN A N 1
ATOM 683 C CA . ASN A 1 88 ? -12.733 -1.607 9.636 1.00 83.44 88 ASN A CA 1
ATOM 684 C C . ASN A 1 88 ? -12.270 -1.585 8.181 1.00 83.44 88 ASN A C 1
ATOM 686 O O . ASN A 1 88 ? -12.420 -2.577 7.466 1.00 83.44 88 ASN A O 1
ATOM 690 N N . LEU A 1 89 ? -11.658 -0.479 7.762 1.00 88.50 89 LEU A N 1
ATOM 691 C CA . LEU A 1 89 ? -10.949 -0.424 6.490 1.00 88.50 89 LEU A CA 1
ATOM 692 C C . LEU A 1 89 ? -9.622 -1.178 6.634 1.00 88.50 89 LEU A C 1
ATOM 694 O O . LEU A 1 89 ? -8.803 -0.871 7.512 1.00 88.50 89 LEU A O 1
ATOM 698 N N . VAL A 1 90 ? -9.411 -2.183 5.788 1.00 91.94 90 VAL A N 1
ATOM 699 C CA . VAL A 1 90 ? -8.221 -3.036 5.829 1.00 91.94 90 VAL A CA 1
ATOM 700 C C . VAL A 1 90 ? -7.555 -3.128 4.469 1.00 91.94 90 VAL A C 1
ATOM 702 O O . VAL A 1 90 ? -8.201 -3.234 3.431 1.00 91.94 90 VAL A O 1
ATOM 705 N N . LEU A 1 91 ? -6.226 -3.152 4.484 1.00 94.69 91 LEU A N 1
ATOM 706 C CA . LEU A 1 91 ? -5.437 -3.586 3.348 1.00 94.69 91 LEU A CA 1
ATOM 707 C C . LEU A 1 91 ? -5.303 -5.106 3.413 1.00 94.69 91 LEU A C 1
ATOM 709 O O . LEU A 1 91 ? -4.689 -5.664 4.329 1.00 94.69 91 LEU A O 1
ATOM 713 N N . VAL A 1 92 ? -5.864 -5.772 2.417 1.00 94.38 92 VAL A N 1
ATOM 714 C CA . VAL A 1 92 ? -5.801 -7.216 2.255 1.00 94.38 92 VAL A CA 1
ATOM 715 C C . VAL A 1 92 ? -4.548 -7.579 1.473 1.00 94.38 92 VAL A C 1
ATOM 717 O O . VAL A 1 92 ? -4.308 -7.069 0.384 1.00 94.38 92 VAL A O 1
ATOM 720 N N . VAL A 1 93 ? -3.744 -8.480 2.031 1.00 94.56 93 VAL A N 1
ATOM 721 C CA . VAL A 1 93 ? -2.537 -9.030 1.412 1.00 94.56 93 VAL A CA 1
ATOM 722 C C . VAL A 1 93 ? -2.729 -10.532 1.259 1.00 94.56 93 VAL A C 1
ATOM 724 O O . VAL A 1 93 ? -2.620 -11.287 2.227 1.00 94.56 93 VAL A O 1
ATOM 727 N N . GLU A 1 94 ? -3.012 -10.965 0.039 1.00 94.31 94 GLU A N 1
ATOM 728 C CA . GLU A 1 94 ? -3.392 -12.339 -0.283 1.00 94.31 94 GLU A CA 1
ATOM 729 C C . GLU A 1 94 ? -2.285 -13.067 -1.056 1.00 94.31 94 GLU A C 1
ATOM 731 O O . GLU A 1 94 ? -1.641 -12.506 -1.946 1.00 94.31 94 GLU A O 1
ATOM 736 N N . GLU A 1 95 ? -2.045 -14.336 -0.724 1.00 92.38 95 GLU A N 1
ATOM 737 C CA . GLU A 1 95 ? -1.182 -15.211 -1.522 1.00 92.38 95 GLU A CA 1
ATOM 738 C C . GLU A 1 95 ? -1.901 -15.719 -2.785 1.00 92.38 95 GLU A C 1
ATOM 740 O O . GLU A 1 95 ? -3.057 -16.140 -2.707 1.00 92.38 95 GLU A O 1
ATOM 745 N N . PRO A 1 96 ? -1.235 -15.747 -3.955 1.00 86.38 96 PRO A N 1
ATOM 746 C CA . PRO A 1 96 ? -1.804 -16.377 -5.138 1.00 86.38 96 PRO A CA 1
ATOM 747 C C . PRO A 1 96 ? -1.933 -17.887 -4.906 1.00 86.38 96 PRO A C 1
ATOM 749 O O . PRO A 1 96 ? -0.983 -18.540 -4.480 1.00 86.38 96 PRO A O 1
ATOM 752 N N . GLY A 1 97 ? -3.095 -18.456 -5.217 1.00 83.25 97 GLY A N 1
ATOM 753 C CA . GLY A 1 97 ? -3.331 -19.887 -5.045 1.00 83.25 97 GLY A CA 1
ATOM 754 C C . GLY A 1 97 ? -4.797 -20.282 -5.176 1.00 83.25 97 GLY A C 1
ATOM 755 O O . GLY A 1 97 ? -5.675 -19.437 -5.376 1.00 83.25 97 GLY A O 1
ATOM 756 N N . LYS A 1 98 ? -5.059 -21.590 -5.058 1.00 78.00 98 LYS A N 1
ATOM 757 C CA . LYS A 1 98 ? -6.425 -22.127 -4.968 1.00 78.00 98 LYS A CA 1
ATOM 758 C C . LYS A 1 98 ? -7.090 -21.623 -3.679 1.00 78.00 98 LYS A C 1
ATOM 760 O O . LYS A 1 98 ? -6.383 -21.497 -2.681 1.00 78.00 98 LYS A O 1
ATOM 765 N N . PRO A 1 99 ? -8.418 -21.399 -3.654 1.00 77.88 99 PRO A N 1
ATOM 766 C CA . PRO A 1 99 ? -9.122 -20.850 -2.490 1.00 77.88 99 PRO A CA 1
ATOM 767 C C . PRO A 1 99 ? -8.793 -21.541 -1.159 1.00 77.88 99 PRO A C 1
ATOM 769 O O . PRO A 1 99 ? -8.605 -20.867 -0.156 1.00 77.88 99 PRO A O 1
ATOM 772 N N . SER A 1 100 ? -8.617 -22.865 -1.166 1.00 73.88 100 SER A N 1
ATOM 773 C CA . SER A 1 100 ? -8.275 -23.663 0.021 1.00 73.88 100 SER A CA 1
ATOM 774 C C . SER A 1 100 ? -6.858 -23.449 0.573 1.00 73.88 100 SER A C 1
ATOM 776 O O . SER A 1 100 ? -6.558 -23.908 1.670 1.00 73.88 100 SER A O 1
ATOM 778 N N . GLN A 1 101 ? -5.974 -22.783 -0.172 1.00 73.81 101 GLN A N 1
ATOM 779 C CA . GLN A 1 101 ? -4.575 -22.534 0.199 1.00 73.81 101 GLN A CA 1
ATOM 780 C C . GLN A 1 101 ? -4.240 -21.042 0.295 1.00 73.81 101 GLN A C 1
ATOM 782 O O . GLN A 1 101 ? -3.101 -20.690 0.604 1.00 73.81 101 GLN A O 1
ATOM 787 N N . LYS A 1 102 ? -5.209 -20.158 0.028 1.00 82.19 102 LYS A N 1
ATOM 788 C CA . LYS A 1 102 ? -4.998 -18.714 0.095 1.00 82.19 102 LYS A CA 1
ATOM 789 C C . LYS A 1 102 ? -4.784 -18.303 1.542 1.00 82.19 102 LYS A C 1
ATOM 791 O O . LYS A 1 102 ? -5.708 -18.299 2.350 1.00 82.19 102 LYS A O 1
ATOM 796 N N . LYS A 1 103 ? -3.550 -17.930 1.870 1.00 88.00 103 LYS A N 1
ATOM 797 C CA . LYS A 1 103 ? -3.282 -17.203 3.106 1.00 88.00 103 LYS A CA 1
ATOM 798 C C . LYS A 1 103 ? -3.601 -15.738 2.862 1.00 88.00 103 LYS A C 1
ATOM 800 O O . LYS A 1 103 ? -2.980 -15.091 2.017 1.00 88.00 103 LYS A O 1
ATOM 805 N N . THR A 1 104 ? -4.553 -15.231 3.627 1.00 91.75 104 THR A N 1
ATOM 806 C CA . THR A 1 104 ? -4.961 -13.831 3.590 1.00 91.75 104 THR A CA 1
ATOM 807 C C . THR A 1 104 ? -4.514 -13.165 4.875 1.00 91.75 104 THR A C 1
ATOM 809 O O . THR A 1 104 ? -4.739 -13.680 5.970 1.00 91.75 104 THR A O 1
ATOM 812 N N . LYS A 1 105 ? -3.838 -12.026 4.748 1.00 92.62 105 LYS A N 1
ATOM 813 C CA . LYS A 1 105 ? -3.467 -11.188 5.880 1.00 92.62 105 LYS A CA 1
ATOM 814 C C . LYS A 1 105 ? -4.158 -9.837 5.762 1.00 92.62 105 LYS A C 1
ATOM 816 O O . LYS A 1 105 ? -4.050 -9.194 4.725 1.00 92.62 105 LYS A O 1
ATOM 821 N N . HIS A 1 106 ? -4.764 -9.382 6.851 1.00 93.38 106 HIS A N 1
ATOM 822 C CA . HIS A 1 106 ? -5.319 -8.036 6.963 1.00 93.38 106 HIS A CA 1
ATOM 823 C C . HIS A 1 106 ? -4.333 -7.111 7.681 1.00 93.38 106 HIS A C 1
ATOM 825 O O . HIS A 1 106 ? -3.731 -7.483 8.693 1.00 93.38 106 HIS A O 1
ATOM 831 N N . VAL A 1 107 ? -4.135 -5.917 7.131 1.00 93.00 107 VAL A N 1
ATOM 832 C CA . VAL A 1 107 ? -3.430 -4.804 7.774 1.00 93.00 107 VAL A CA 1
ATOM 833 C C . VAL A 1 107 ? -4.465 -3.713 8.003 1.00 93.00 107 VAL A C 1
ATOM 835 O O . VAL A 1 107 ? -5.049 -3.212 7.047 1.00 93.00 107 VAL A O 1
ATOM 838 N N . MET A 1 108 ? -4.730 -3.381 9.263 1.00 91.38 108 MET A N 1
ATOM 839 C CA . MET A 1 108 ? -5.729 -2.369 9.599 1.00 91.38 108 MET A CA 1
ATOM 840 C C . MET A 1 108 ? -5.215 -0.990 9.193 1.00 91.38 108 MET A C 1
ATOM 842 O O . MET A 1 108 ? -4.067 -0.664 9.488 1.00 91.38 108 MET A O 1
ATOM 846 N N . PHE A 1 109 ? -6.052 -0.156 8.573 1.00 91.19 109 PHE A N 1
ATOM 847 C CA . PHE A 1 109 ? -5.626 1.192 8.179 1.00 91.19 109 PHE A CA 1
ATOM 848 C C . PHE A 1 109 ? -5.237 2.066 9.374 1.00 91.19 109 PHE A C 1
ATOM 850 O O . PHE A 1 109 ? -4.290 2.833 9.275 1.00 91.19 109 PHE A O 1
ATOM 857 N N . LYS A 1 110 ? -5.876 1.874 10.537 1.00 88.25 110 LYS A N 1
ATOM 858 C CA . LYS A 1 110 ? -5.482 2.538 11.795 1.00 88.25 110 LYS A CA 1
ATOM 859 C C . LYS A 1 110 ? -4.040 2.235 12.230 1.00 88.25 110 LYS A C 1
ATOM 861 O O . LYS A 1 110 ? -3.475 2.968 13.035 1.00 88.25 110 LYS A O 1
ATOM 866 N N . ASP A 1 111 ? -3.468 1.133 11.740 1.00 92.44 111 ASP A N 1
ATOM 867 C CA . ASP A 1 111 ? -2.094 0.741 12.039 1.00 92.44 111 ASP A CA 1
ATOM 868 C C . ASP A 1 111 ? -1.092 1.288 11.018 1.00 92.44 111 ASP A C 1
ATOM 870 O O . ASP A 1 111 ? 0.110 1.129 11.226 1.00 92.44 111 ASP A O 1
ATOM 874 N N . ILE A 1 112 ? -1.556 1.897 9.923 1.00 94.88 112 ILE A N 1
ATOM 875 C CA . ILE A 1 112 ? -0.723 2.485 8.873 1.00 94.88 112 ILE A CA 1
ATOM 876 C C . ILE A 1 112 ? -0.475 3.957 9.217 1.00 94.88 112 ILE A C 1
ATOM 878 O O . ILE A 1 112 ? -1.407 4.720 9.442 1.00 94.88 112 ILE A O 1
ATOM 882 N N . LYS A 1 113 ? 0.800 4.348 9.256 1.00 94.62 113 LYS A N 1
ATOM 883 C CA . LYS A 1 113 ? 1.246 5.722 9.519 1.00 94.62 113 LYS A CA 1
ATOM 884 C C . LYS A 1 113 ? 1.394 6.529 8.237 1.00 94.62 113 LYS A C 1
ATOM 886 O O . LYS A 1 113 ? 0.979 7.677 8.185 1.00 94.62 113 LYS A O 1
ATOM 891 N N . SER A 1 114 ? 2.031 5.929 7.240 1.00 95.44 114 SER A N 1
ATOM 892 C CA . SER A 1 114 ? 2.316 6.554 5.953 1.00 95.44 114 SER A CA 1
ATOM 893 C C . SER A 1 114 ? 2.581 5.489 4.894 1.00 95.44 114 SER A C 1
ATOM 895 O O . SER A 1 114 ? 2.826 4.312 5.203 1.00 95.44 114 SER A O 1
ATOM 897 N N . VAL A 1 115 ? 2.524 5.913 3.638 1.00 96.38 115 VAL A N 1
ATOM 898 C CA . VAL A 1 115 ? 2.837 5.101 2.466 1.00 96.38 115 VAL A CA 1
ATOM 899 C C . VAL A 1 115 ? 3.762 5.910 1.572 1.00 96.38 115 VAL A C 1
ATOM 901 O O . VAL A 1 115 ? 3.558 7.106 1.416 1.00 96.38 115 VAL A O 1
ATOM 904 N N . GLU A 1 116 ? 4.772 5.256 1.008 1.00 95.81 116 GLU A N 1
ATOM 905 C CA . GLU A 1 116 ? 5.750 5.885 0.119 1.00 95.81 116 GLU A CA 1
ATOM 906 C C . GLU A 1 116 ? 6.003 4.990 -1.095 1.00 95.81 116 GLU A C 1
ATOM 908 O O . GLU A 1 116 ? 6.030 3.758 -0.967 1.00 95.81 116 GLU A O 1
ATOM 913 N N . SER A 1 117 ? 6.246 5.580 -2.268 1.00 94.75 117 SER A N 1
ATOM 914 C CA . SER A 1 117 ? 6.808 4.857 -3.410 1.00 94.75 117 SER A CA 1
ATOM 915 C C . SER A 1 117 ? 8.254 5.269 -3.689 1.00 94.75 117 SER A C 1
ATOM 917 O O . SER A 1 117 ? 8.587 6.426 -3.933 1.00 94.75 117 SER A O 1
ATOM 919 N N . LEU A 1 118 ? 9.156 4.288 -3.673 1.00 94.06 118 LEU A N 1
ATOM 920 C CA . LEU A 1 118 ? 10.599 4.498 -3.767 1.00 94.06 118 LEU A CA 1
ATOM 921 C C . LEU A 1 118 ? 11.183 3.738 -4.954 1.00 94.06 118 LEU A C 1
ATOM 923 O O . LEU A 1 118 ? 10.826 2.590 -5.223 1.00 94.06 118 LEU A O 1
ATOM 927 N N . TRP A 1 119 ? 12.131 4.358 -5.651 1.00 88.81 119 TRP A N 1
ATOM 928 C CA . TRP A 1 119 ? 12.926 3.670 -6.664 1.00 88.81 119 TRP A CA 1
ATOM 929 C C . TRP A 1 119 ? 13.970 2.783 -5.987 1.00 88.81 119 TRP A C 1
ATOM 931 O O . TRP A 1 119 ? 14.840 3.281 -5.279 1.00 88.81 119 TRP A O 1
ATOM 941 N N . GLU A 1 120 ? 13.901 1.469 -6.214 1.00 83.44 120 GLU A N 1
ATOM 942 C CA . GLU A 1 120 ? 14.929 0.544 -5.715 1.00 83.44 120 GLU A CA 1
ATOM 943 C C . GLU A 1 120 ? 16.082 0.439 -6.720 1.00 83.44 120 GLU A C 1
ATOM 945 O O . GLU A 1 120 ? 17.253 0.560 -6.364 1.00 83.44 120 GLU A O 1
ATOM 950 N N . LYS A 1 121 ? 15.745 0.191 -7.994 1.00 82.75 121 LYS A N 1
ATOM 951 C CA . LYS A 1 121 ? 16.678 0.005 -9.117 1.00 82.75 121 LYS A CA 1
ATOM 952 C C . LYS A 1 121 ? 16.015 0.471 -10.418 1.00 82.75 121 LYS A C 1
ATOM 954 O O . LYS A 1 121 ? 14.787 0.547 -10.470 1.00 82.75 121 LYS A O 1
ATOM 959 N N . PRO A 1 122 ? 16.779 0.730 -11.496 1.00 81.31 122 PRO A N 1
ATOM 960 C CA . PRO A 1 122 ? 16.192 1.032 -12.798 1.00 81.31 122 PRO A CA 1
ATOM 961 C C . PRO A 1 122 ? 15.149 -0.023 -13.200 1.00 81.31 122 PRO A C 1
ATOM 963 O O . PRO A 1 122 ? 15.437 -1.220 -13.204 1.00 81.31 122 PRO A O 1
ATOM 966 N N . GLY A 1 123 ? 13.923 0.423 -13.489 1.00 82.00 123 GLY A N 1
ATOM 967 C CA . GLY A 1 123 ? 12.804 -0.442 -13.884 1.00 82.00 123 GLY A CA 1
ATOM 968 C C . GLY A 1 123 ? 12.087 -1.185 -12.747 1.00 82.00 123 GLY A C 1
ATOM 969 O O . GLY A 1 123 ? 11.219 -2.007 -13.033 1.00 82.00 123 GLY A O 1
ATOM 970 N N . LYS A 1 124 ? 12.422 -0.924 -11.476 1.00 87.94 124 LYS A N 1
ATOM 971 C CA . LYS A 1 124 ? 11.751 -1.509 -10.305 1.00 87.94 124 LYS A CA 1
ATOM 972 C C . LYS A 1 124 ? 11.425 -0.442 -9.272 1.00 87.94 124 LYS A C 1
ATOM 974 O O . LYS A 1 124 ? 12.313 0.284 -8.816 1.00 87.94 124 LYS A O 1
ATOM 979 N N . LYS A 1 125 ? 10.154 -0.391 -8.878 1.00 93.88 125 LYS A N 1
ATOM 980 C CA . LYS A 1 125 ? 9.659 0.528 -7.856 1.00 93.88 125 LYS A CA 1
ATOM 981 C C . LYS A 1 125 ? 9.074 -0.255 -6.686 1.00 93.88 125 LYS A C 1
ATOM 983 O O . LYS A 1 125 ? 8.451 -1.303 -6.867 1.00 93.88 125 LYS A O 1
ATOM 988 N N . CYS A 1 126 ? 9.294 0.262 -5.489 1.00 94.44 126 CYS A N 1
ATOM 989 C CA . CYS A 1 126 ? 8.796 -0.294 -4.246 1.00 94.44 126 CYS A CA 1
ATOM 990 C C . CYS A 1 126 ? 7.681 0.587 -3.698 1.00 94.44 126 CYS A C 1
ATOM 992 O O . CYS A 1 126 ? 7.842 1.796 -3.621 1.00 94.44 126 CYS A O 1
ATOM 994 N N . LEU A 1 127 ? 6.586 -0.031 -3.278 1.00 96.50 127 LEU A N 1
ATOM 995 C CA . LEU A 1 127 ? 5.575 0.541 -2.406 1.00 96.50 127 LEU A CA 1
ATOM 996 C C . LEU A 1 127 ? 5.913 0.129 -0.967 1.00 96.50 127 LEU A C 1
ATOM 998 O O . LEU A 1 127 ? 5.937 -1.063 -0.636 1.00 96.50 127 LEU A O 1
ATOM 1002 N N . VAL A 1 128 ? 6.198 1.107 -0.116 1.00 96.44 128 VAL A N 1
ATOM 1003 C CA . VAL A 1 128 ? 6.549 0.914 1.290 1.00 96.44 128 VAL A CA 1
ATOM 1004 C C . VAL A 1 128 ? 5.389 1.378 2.155 1.00 96.44 128 VAL A C 1
ATOM 1006 O O . VAL A 1 128 ? 4.936 2.510 2.057 1.00 96.44 128 VAL A O 1
ATOM 1009 N N . ILE A 1 129 ? 4.901 0.485 3.012 1.00 96.50 129 ILE A N 1
ATOM 1010 C CA . ILE A 1 129 ? 3.816 0.766 3.952 1.00 96.50 129 ILE A CA 1
ATOM 1011 C C . ILE A 1 129 ? 4.405 0.796 5.355 1.00 96.50 129 ILE A C 1
ATOM 1013 O O . ILE A 1 129 ? 4.825 -0.241 5.886 1.00 96.50 129 ILE A O 1
ATOM 1017 N N . HIS A 1 130 ? 4.427 1.979 5.955 1.00 96.38 130 HIS A N 1
ATOM 1018 C CA . HIS A 1 130 ? 4.906 2.185 7.312 1.00 96.38 130 HIS A CA 1
ATOM 1019 C C . HIS A 1 130 ? 3.769 1.908 8.284 1.00 96.38 130 HIS A C 1
ATOM 1021 O O . HIS A 1 130 ? 2.784 2.639 8.319 1.00 96.38 130 HIS A O 1
ATOM 1027 N N . THR A 1 131 ? 3.889 0.846 9.081 1.00 95.38 131 THR A N 1
ATOM 1028 C CA . THR A 1 131 ? 2.913 0.548 10.140 1.00 95.38 131 THR A CA 1
ATOM 1029 C C . THR A 1 131 ? 3.462 0.901 11.519 1.00 95.38 131 THR A C 1
ATOM 1031 O O . THR A 1 131 ? 4.663 1.107 11.692 1.00 95.38 131 THR A O 1
ATOM 1034 N N . ASN A 1 132 ? 2.600 0.894 12.535 1.00 93.06 132 ASN A N 1
ATOM 1035 C CA . ASN A 1 132 ? 2.981 1.091 13.935 1.00 93.06 132 ASN A CA 1
ATOM 1036 C C . ASN A 1 132 ? 4.057 0.116 14.426 1.00 93.06 132 ASN A C 1
ATOM 1038 O O . ASN A 1 132 ? 4.836 0.468 15.308 1.00 93.06 132 ASN A O 1
ATOM 1042 N N . THR A 1 133 ? 4.111 -1.093 13.860 1.00 93.19 133 THR A N 1
ATOM 1043 C CA . THR A 1 133 ? 5.003 -2.162 14.336 1.00 93.19 133 THR A CA 1
ATOM 1044 C C . THR A 1 133 ? 6.163 -2.460 13.396 1.00 93.19 133 THR A C 1
ATOM 1046 O O . THR A 1 133 ? 7.202 -2.935 13.846 1.00 93.19 133 THR A O 1
ATOM 1049 N N . LYS A 1 134 ? 5.993 -2.243 12.087 1.00 93.31 134 LYS A N 1
ATOM 1050 C CA . LYS A 1 134 ? 7.013 -2.549 11.075 1.00 93.31 134 LYS A CA 1
ATOM 1051 C C . LYS A 1 134 ? 6.714 -1.931 9.719 1.00 93.31 134 LYS A C 1
ATOM 1053 O O . LYS A 1 134 ? 5.567 -1.639 9.394 1.00 93.31 134 LYS A O 1
ATOM 1058 N N . ASN A 1 135 ? 7.733 -1.882 8.875 1.00 94.06 135 ASN A N 1
ATOM 1059 C CA . ASN A 1 135 ? 7.561 -1.552 7.466 1.00 94.06 135 ASN A CA 1
ATOM 1060 C C . ASN A 1 135 ? 7.218 -2.816 6.668 1.00 94.06 135 ASN A C 1
ATOM 1062 O O . ASN A 1 135 ? 7.734 -3.907 6.938 1.00 94.06 135 ASN A O 1
ATOM 1066 N N . ILE A 1 136 ? 6.330 -2.678 5.688 1.00 94.50 136 ILE A N 1
ATOM 1067 C CA . ILE A 1 136 ? 5.989 -3.733 4.734 1.00 94.50 136 ILE A CA 1
ATOM 1068 C C . ILE A 1 136 ? 6.379 -3.234 3.347 1.00 94.50 136 ILE A C 1
ATOM 1070 O O . ILE A 1 136 ? 5.884 -2.204 2.909 1.00 94.50 136 ILE A O 1
ATOM 1074 N N . VAL A 1 137 ? 7.266 -3.965 2.672 1.00 95.19 137 VAL A N 1
ATOM 1075 C CA . VAL A 1 137 ? 7.798 -3.577 1.361 1.00 95.19 137 VAL A CA 1
ATOM 1076 C C . VAL A 1 137 ? 7.219 -4.479 0.278 1.00 95.19 137 VAL A C 1
ATOM 1078 O O . VAL A 1 137 ? 7.304 -5.712 0.362 1.00 95.19 137 VAL A O 1
ATOM 1081 N N . PHE A 1 138 ? 6.645 -3.850 -0.741 1.00 95.75 138 PHE A N 1
ATOM 1082 C CA . PHE A 1 138 ? 6.103 -4.485 -1.930 1.00 95.75 138 PHE A CA 1
ATOM 1083 C C . PHE A 1 138 ? 6.809 -3.947 -3.165 1.00 95.75 138 PHE A C 1
ATOM 1085 O O . PHE A 1 138 ? 6.885 -2.747 -3.359 1.00 95.75 138 PHE A O 1
ATOM 1092 N N . GLU A 1 139 ? 7.293 -4.827 -4.023 1.00 94.62 139 GLU A N 1
ATOM 1093 C CA . GLU A 1 139 ? 7.933 -4.459 -5.279 1.00 94.62 139 GLU A CA 1
ATOM 1094 C C . GLU A 1 139 ? 6.982 -4.693 -6.453 1.00 94.62 139 GLU A C 1
ATOM 1096 O O . GLU A 1 139 ? 6.241 -5.680 -6.485 1.00 94.62 139 GLU A O 1
ATOM 1101 N N . THR A 1 140 ? 7.040 -3.814 -7.445 1.00 93.81 140 THR A N 1
ATOM 1102 C CA . THR A 1 140 ? 6.405 -4.011 -8.747 1.00 93.81 140 THR A CA 1
ATOM 1103 C C . THR A 1 140 ? 7.331 -3.536 -9.871 1.00 93.81 140 THR A C 1
ATOM 1105 O O . THR A 1 140 ? 8.164 -2.641 -9.697 1.00 93.81 140 THR A O 1
ATOM 1108 N N . SER A 1 141 ? 7.208 -4.171 -11.037 1.00 90.50 141 SER A N 1
ATOM 1109 C CA . SER A 1 141 ? 7.815 -3.690 -12.283 1.00 90.50 141 SER A CA 1
ATOM 1110 C C . SER A 1 141 ? 6.973 -2.598 -12.950 1.00 90.50 141 SER A C 1
ATOM 1112 O O . SER A 1 141 ? 7.466 -1.906 -13.835 1.00 90.50 141 SER A O 1
ATOM 1114 N N . ASP A 1 142 ? 5.710 -2.445 -12.545 1.00 92.75 142 ASP A N 1
ATOM 1115 C CA . ASP A 1 142 ? 4.836 -1.374 -13.009 1.00 92.75 142 ASP A CA 1
ATOM 1116 C C . ASP A 1 142 ? 4.949 -0.171 -12.065 1.00 92.75 142 ASP A C 1
ATOM 1118 O O . ASP A 1 142 ? 4.306 -0.091 -11.018 1.00 92.75 142 ASP A O 1
ATOM 1122 N N . PHE A 1 143 ? 5.802 0.783 -12.432 1.00 91.69 143 PHE A N 1
ATOM 1123 C CA . PHE A 1 143 ? 6.002 1.996 -11.642 1.00 91.69 143 PHE A CA 1
ATOM 1124 C C . PHE A 1 143 ? 4.723 2.838 -11.526 1.00 91.69 143 PHE A C 1
ATOM 1126 O O . PHE A 1 143 ? 4.489 3.416 -10.468 1.00 91.69 143 PHE A O 1
ATOM 1133 N N . ARG A 1 144 ? 3.855 2.845 -12.552 1.00 91.81 144 ARG A N 1
ATOM 1134 C CA . ARG A 1 144 ? 2.579 3.579 -12.510 1.00 91.81 144 ARG A CA 1
ATOM 1135 C C . ARG A 1 144 ? 1.639 2.971 -11.485 1.00 91.81 144 ARG A C 1
ATOM 1137 O O . ARG A 1 144 ? 0.928 3.705 -10.805 1.00 91.81 144 ARG A O 1
ATOM 1144 N N . GLN A 1 145 ? 1.652 1.647 -11.353 1.00 93.00 145 GLN A N 1
ATOM 1145 C CA . GLN A 1 145 ? 0.899 0.955 -10.315 1.00 93.00 145 GLN A CA 1
ATOM 1146 C C . GLN A 1 145 ? 1.388 1.360 -8.920 1.00 93.00 145 GLN A C 1
ATOM 1148 O O . GLN A 1 145 ? 0.558 1.674 -8.075 1.00 93.00 145 GLN A O 1
ATOM 1153 N N . ALA A 1 146 ? 2.703 1.391 -8.675 1.00 93.50 146 ALA A N 1
ATOM 1154 C CA . ALA A 1 146 ? 3.245 1.824 -7.383 1.00 93.50 146 ALA A CA 1
ATOM 1155 C C . ALA A 1 146 ? 2.848 3.271 -7.042 1.00 93.50 146 ALA A C 1
ATOM 1157 O O . ALA A 1 146 ? 2.379 3.513 -5.934 1.00 93.50 146 ALA A O 1
ATOM 1158 N N . ASP A 1 147 ? 2.965 4.192 -8.003 1.00 93.56 147 ASP A N 1
ATOM 1159 C CA . ASP A 1 147 ? 2.572 5.601 -7.850 1.00 93.56 147 ASP A CA 1
ATOM 1160 C C . ASP A 1 147 ? 1.071 5.770 -7.584 1.00 93.56 147 ASP A C 1
ATOM 1162 O O . ASP A 1 147 ? 0.650 6.500 -6.686 1.00 93.56 147 ASP A O 1
ATOM 1166 N N . SER A 1 148 ? 0.242 5.053 -8.344 1.00 94.25 148 SER A N 1
ATOM 1167 C CA . SER A 1 148 ? -1.216 5.116 -8.198 1.00 94.25 148 SER A CA 1
ATOM 1168 C C . SER A 1 148 ? -1.666 4.532 -6.857 1.00 94.25 148 SER A C 1
ATOM 1170 O O . SER A 1 148 ? -2.584 5.053 -6.229 1.00 94.25 148 SER A O 1
ATOM 1172 N N . TRP A 1 149 ? -0.999 3.472 -6.393 1.00 95.62 149 TRP A N 1
ATOM 1173 C CA . TRP A 1 149 ? -1.259 2.861 -5.093 1.00 95.62 149 TRP A CA 1
ATOM 1174 C C . TRP A 1 149 ? -0.801 3.732 -3.927 1.00 95.62 149 TRP A C 1
ATOM 1176 O O . TRP A 1 149 ? -1.544 3.852 -2.959 1.00 95.62 149 TRP A O 1
ATOM 1186 N N . GLU A 1 150 ? 0.374 4.357 -4.010 1.00 95.62 150 GLU A N 1
ATOM 1187 C CA . GLU A 1 150 ? 0.817 5.345 -3.022 1.00 95.62 150 GLU A CA 1
ATOM 1188 C C . GLU A 1 150 ? -0.201 6.482 -2.915 1.00 95.62 150 GLU A C 1
ATOM 1190 O O . GLU A 1 150 ? -0.755 6.701 -1.841 1.00 95.62 150 GLU A O 1
ATOM 1195 N N . SER A 1 151 ? -0.525 7.133 -4.039 1.00 94.38 151 SER A N 1
ATOM 1196 C CA . SER A 1 151 ? -1.480 8.245 -4.055 1.00 94.38 151 SER A CA 1
ATOM 1197 C C . SER A 1 151 ? -2.867 7.827 -3.561 1.00 94.38 151 SER A C 1
ATOM 1199 O O . SER A 1 151 ? -3.512 8.568 -2.821 1.00 94.38 151 SER A O 1
ATOM 1201 N N . GLY A 1 152 ? -3.340 6.638 -3.944 1.00 93.25 152 GLY A N 1
ATOM 1202 C CA . GLY A 1 152 ? -4.630 6.119 -3.499 1.00 93.25 152 GLY A CA 1
ATOM 1203 C C . GLY A 1 152 ? -4.666 5.854 -1.994 1.00 93.25 152 GLY A C 1
ATOM 1204 O O . GLY A 1 152 ? -5.613 6.261 -1.323 1.00 93.25 152 GLY A O 1
ATOM 1205 N N . LEU A 1 153 ? -3.644 5.186 -1.453 1.00 94.25 153 LEU A N 1
ATOM 1206 C CA . LEU A 1 153 ? -3.572 4.875 -0.026 1.00 94.25 153 LEU A CA 1
ATOM 1207 C C . LEU A 1 153 ? -3.392 6.139 0.823 1.00 94.25 153 LEU A C 1
ATOM 1209 O O . LEU A 1 153 ? -4.041 6.254 1.858 1.00 94.25 153 LEU A O 1
ATOM 1213 N N . ASP A 1 154 ? -2.578 7.095 0.378 1.00 93.50 154 ASP A N 1
ATOM 1214 C CA . ASP A 1 154 ? -2.380 8.380 1.058 1.00 93.50 154 ASP A CA 1
ATOM 1215 C C . ASP A 1 154 ? -3.676 9.213 1.111 1.00 93.50 154 ASP A C 1
ATOM 1217 O O . ASP A 1 154 ? -4.089 9.705 2.167 1.00 93.50 154 ASP A O 1
ATOM 1221 N N . LYS A 1 155 ? -4.416 9.270 -0.005 1.00 90.88 155 LYS A N 1
ATOM 1222 C CA . LYS A 1 155 ? -5.747 9.897 -0.041 1.00 90.88 155 LYS A CA 1
ATOM 1223 C C . LYS A 1 155 ? -6.739 9.208 0.893 1.00 90.88 155 LYS A C 1
ATOM 1225 O O . LYS A 1 155 ? -7.481 9.893 1.587 1.00 90.88 155 LYS A O 1
ATOM 1230 N N . LEU A 1 156 ? -6.744 7.875 0.957 1.00 88.94 156 LEU A N 1
ATOM 1231 C CA . LEU A 1 156 ? -7.600 7.170 1.913 1.00 88.94 156 LEU A CA 1
ATOM 1232 C C . LEU A 1 156 ? -7.220 7.504 3.358 1.00 88.94 156 LEU A C 1
ATOM 1234 O O . LEU A 1 156 ? -8.099 7.805 4.159 1.00 88.94 156 LEU A O 1
ATOM 1238 N N . LEU A 1 157 ? -5.927 7.493 3.692 1.00 89.94 157 LEU A N 1
ATOM 1239 C CA . LEU A 1 157 ? -5.451 7.802 5.043 1.00 89.94 157 LEU A CA 1
ATOM 1240 C C . LEU A 1 157 ? -5.841 9.218 5.484 1.00 89.94 157 LEU A C 1
ATOM 1242 O O . LEU A 1 157 ? -6.282 9.396 6.619 1.00 89.94 157 LEU A O 1
ATOM 1246 N N . SER A 1 158 ? -5.740 10.205 4.592 1.00 87.81 158 SER A N 1
ATOM 1247 C CA . SER A 1 158 ? -6.151 11.586 4.884 1.00 87.81 158 SER A CA 1
ATOM 1248 C C . SER A 1 158 ? -7.670 11.765 5.015 1.00 87.81 158 SER A C 1
ATOM 1250 O O . SER A 1 158 ? -8.114 12.651 5.745 1.00 87.81 158 SER A O 1
ATOM 1252 N N . GLN A 1 159 ? -8.475 10.910 4.375 1.00 84.62 159 GLN A N 1
ATOM 1253 C CA . GLN A 1 159 ? -9.942 10.949 4.451 1.00 84.62 159 GLN A CA 1
ATOM 1254 C C . GLN A 1 159 ? -10.522 10.179 5.647 1.00 84.62 159 GLN A C 1
ATOM 1256 O O . GLN A 1 159 ? -11.641 10.468 6.071 1.00 84.62 159 GLN A O 1
ATOM 1261 N N . LEU A 1 160 ? -9.774 9.245 6.247 1.00 80.75 160 LEU A N 1
ATOM 1262 C CA . LEU A 1 160 ? -10.253 8.442 7.381 1.00 80.75 160 LEU A CA 1
ATOM 1263 C C . LEU A 1 160 ? -10.810 9.261 8.555 1.00 80.75 160 LEU A C 1
ATOM 1265 O O . LEU A 1 160 ? -11.863 8.880 9.063 1.00 80.75 160 LEU A O 1
ATOM 1269 N N . PRO A 1 161 ? -10.183 10.364 9.014 1.00 78.19 161 PRO A N 1
ATOM 1270 C CA . PRO A 1 161 ? -10.760 11.174 10.085 1.00 78.19 161 PRO A CA 1
ATOM 1271 C C . PRO A 1 161 ? -12.129 11.756 9.714 1.00 78.19 161 PRO A C 1
ATOM 1273 O O . PRO A 1 161 ? -13.028 11.775 10.552 1.00 78.19 161 PRO A O 1
ATOM 1276 N N . GLN A 1 162 ? -12.306 12.182 8.458 1.00 75.50 162 GLN A N 1
ATOM 1277 C CA . GLN A 1 162 ? -13.566 12.739 7.959 1.00 75.50 162 GLN A CA 1
ATOM 1278 C C . GLN A 1 162 ? -14.646 11.659 7.868 1.00 75.50 162 GLN A C 1
ATOM 1280 O O . GLN A 1 162 ? -15.750 11.860 8.365 1.00 75.50 162 GLN A O 1
ATOM 1285 N N . TRP A 1 163 ? -14.318 10.486 7.322 1.00 69.81 163 TRP A N 1
ATOM 1286 C CA . TRP A 1 163 ? -15.246 9.355 7.272 1.00 69.81 163 TRP A CA 1
ATOM 1287 C C . TRP A 1 163 ? -15.600 8.833 8.656 1.00 69.81 163 TRP A C 1
ATOM 1289 O O . TRP A 1 163 ? -16.757 8.529 8.905 1.00 69.81 163 TRP A O 1
ATOM 1299 N N . ASN A 1 164 ? -14.646 8.782 9.586 1.00 67.31 164 ASN A N 1
ATOM 1300 C CA . ASN A 1 164 ? -14.936 8.390 10.961 1.00 67.31 164 ASN A CA 1
ATOM 1301 C C . ASN A 1 164 ? -15.887 9.391 11.636 1.00 67.31 164 ASN A C 1
ATOM 1303 O O . ASN A 1 164 ? -16.804 8.976 12.338 1.00 67.31 164 ASN A O 1
ATOM 1307 N N . ALA A 1 165 ? -15.720 10.695 11.391 1.00 69.19 165 ALA A N 1
ATOM 1308 C CA . ALA A 1 165 ? -16.652 11.712 11.874 1.00 69.19 165 ALA A CA 1
ATOM 1309 C C . ALA A 1 165 ? -18.037 11.614 11.203 1.00 69.19 165 ALA A C 1
ATOM 1311 O O . ALA A 1 165 ? -19.045 11.822 11.864 1.00 69.19 165 ALA A O 1
ATOM 1312 N N . GLN A 1 166 ? -18.118 11.260 9.919 1.00 65.81 166 GLN A N 1
ATOM 1313 C CA . GLN A 1 166 ? -19.394 11.113 9.205 1.00 65.81 166 GLN A CA 1
ATOM 1314 C C . GLN A 1 166 ? -20.141 9.820 9.562 1.00 65.81 166 GLN A C 1
ATOM 1316 O O . GLN A 1 166 ? -21.352 9.844 9.756 1.00 65.81 166 GLN A O 1
ATOM 1321 N N . LEU A 1 167 ? -19.430 8.694 9.659 1.00 60.94 167 LEU A N 1
ATOM 1322 C CA . LEU A 1 167 ? -20.004 7.371 9.919 1.00 60.94 167 LEU A CA 1
ATOM 1323 C C . LEU A 1 167 ? -20.344 7.156 11.398 1.00 60.94 167 LEU A C 1
ATOM 1325 O O . LEU A 1 167 ? -21.231 6.363 11.703 1.00 60.94 167 LEU A O 1
ATOM 1329 N N . PHE A 1 168 ? -19.652 7.846 12.312 1.00 62.41 168 PHE A N 1
ATOM 1330 C CA . PHE A 1 168 ? -19.802 7.636 13.757 1.00 62.41 168 PHE A CA 1
ATOM 1331 C C . PHE A 1 168 ? -20.077 8.921 14.559 1.00 62.41 168 PHE A C 1
ATOM 1333 O O . PHE A 1 168 ? -20.173 8.852 15.782 1.00 62.41 168 PHE A O 1
ATOM 1340 N N . GLY A 1 169 ? -20.195 10.086 13.911 1.00 57.16 169 GLY A N 1
ATOM 1341 C CA . GLY A 1 169 ? -20.275 11.398 14.573 1.00 57.16 169 GLY A CA 1
ATOM 1342 C C . GLY A 1 169 ? -21.588 12.183 14.428 1.00 57.16 169 GLY A C 1
ATOM 1343 O O . GLY A 1 169 ? -21.565 13.392 14.637 1.00 57.16 169 GLY A O 1
ATOM 1344 N N . GLY A 1 170 ? -22.734 11.559 14.126 1.00 49.56 170 GLY A N 1
ATOM 1345 C CA . GLY A 1 170 ? -24.058 12.214 14.219 1.00 49.56 170 GLY A CA 1
ATOM 1346 C C . GLY A 1 170 ? -25.079 11.305 14.916 1.00 49.56 170 GLY A C 1
ATOM 1347 O O . GLY A 1 170 ? -25.116 10.119 14.621 1.00 49.56 170 GLY A O 1
ATOM 1348 N N . SER A 1 171 ? -25.918 11.736 15.866 1.00 42.16 171 SER A N 1
ATOM 1349 C CA . SER A 1 171 ? -26.524 13.055 16.090 1.00 42.16 171 SER A CA 1
ATOM 1350 C C . SER A 1 171 ? -26.627 13.381 17.593 1.00 42.16 171 SER A C 1
ATOM 1352 O O . SER A 1 171 ? -27.348 12.703 18.322 1.00 42.16 171 SER A O 1
ATOM 1354 N N . THR A 1 172 ? -25.984 14.455 18.059 1.00 44.97 172 THR A N 1
ATOM 1355 C CA . THR A 1 172 ? -26.558 15.285 19.133 1.00 44.97 172 THR A CA 1
ATOM 1356 C C . THR A 1 172 ? -27.192 16.501 18.474 1.00 44.97 172 THR A C 1
ATOM 1358 O O . THR A 1 172 ? -26.649 17.604 18.512 1.00 44.97 172 THR A O 1
ATOM 1361 N N . SER A 1 173 ? -28.328 16.306 17.808 1.00 44.84 173 SER A N 1
ATOM 1362 C CA . SER A 1 173 ? -29.256 17.407 17.589 1.00 44.84 173 SER A CA 1
ATOM 1363 C C . SER A 1 173 ? -29.843 17.780 18.951 1.00 44.84 173 SER A C 1
ATOM 1365 O O . SER A 1 173 ? -30.896 17.274 19.341 1.00 44.84 173 SER A O 1
ATOM 1367 N N . ASP A 1 174 ? -29.157 18.661 19.678 1.00 45.88 174 ASP A N 1
ATOM 1368 C CA . ASP A 1 174 ? -29.784 19.516 20.686 1.00 45.88 174 ASP A CA 1
ATOM 1369 C C . ASP A 1 174 ? -30.728 20.481 19.951 1.00 45.88 174 ASP A C 1
ATOM 1371 O O . ASP A 1 174 ? -30.474 21.670 19.771 1.00 45.88 174 ASP A O 1
ATOM 1375 N N . HIS A 1 175 ? -31.848 19.943 19.478 1.00 42.97 175 HIS A N 1
ATOM 1376 C CA . HIS A 1 175 ? -33.061 20.718 19.306 1.00 42.97 175 HIS A CA 1
ATOM 1377 C C . HIS A 1 175 ? -33.796 20.671 20.641 1.00 42.97 175 HIS A C 1
ATOM 1379 O O . HIS A 1 175 ? -34.739 19.907 20.837 1.00 42.97 175 HIS A O 1
ATOM 1385 N N . MET A 1 176 ? -33.327 21.490 21.583 1.00 41.22 176 MET A N 1
ATOM 1386 C CA . MET A 1 176 ? -34.158 21.934 22.694 1.00 41.22 176 MET A CA 1
ATOM 1387 C C . MET A 1 176 ? -35.295 22.754 22.074 1.00 41.22 176 MET A C 1
ATOM 1389 O O . MET A 1 176 ? -35.085 23.878 21.620 1.00 41.22 176 MET A O 1
ATOM 1393 N N . ILE A 1 177 ? -36.483 22.159 21.981 1.00 41.94 177 ILE A N 1
ATOM 1394 C CA . ILE A 1 177 ? -37.718 22.912 21.769 1.00 41.94 177 ILE A CA 1
ATOM 1395 C C . ILE A 1 177 ? -37.950 23.684 23.075 1.00 41.94 177 ILE A C 1
ATOM 1397 O O . ILE A 1 177 ? -38.184 23.057 24.110 1.00 41.94 177 ILE A O 1
ATOM 1401 N N . TYR A 1 178 ? -37.820 25.011 23.028 1.00 41.94 178 TYR A N 1
ATOM 1402 C CA . TYR A 1 178 ? -38.388 25.918 24.029 1.00 41.94 178 TYR A CA 1
ATOM 1403 C C . TYR A 1 178 ? -39.754 26.402 23.553 1.00 41.94 178 TYR A C 1
ATOM 1405 O O . TYR A 1 178 ? -39.879 26.683 22.338 1.00 41.94 178 TYR A O 1
#

Foldseek 3Di:
DDDDDDDDDDDDDDDDDDDDDDDDDDDDDDDDDDDPPPPPPPPPPPPQVVLQVLQQWDWWWWQDPVRDTAIWIWHWDFDQDPPPPDTFIWIWTWHDDDPVPIDIDTDTLVQWDAWDWDDPDVQKIWIWTDGVVDIIIIIDSPSVSSVSNRVSSRVVSVCVVVVCCVVPPDDPPPPPDD

Secondary structure (DSSP, 8-state):
------PPP-----------------------------------HHHHHHHHHHHS-EEEEEEPTTS-EEEEEEEEEEEE-SSTT-EEEEEEEE-SS-GGG--EEEEEGGGEEEEEEEEEETTEEEEEEEESS-EEEEEES-HHHHHHHHHHHHHHHHHHHHHHHHHH----------

pLDDT: mean 74.8, std 19.94, range [35.94, 96.5]